Protein AF-A0A7T8GT40-F1 (afdb_monomer)

Nearest PDB structures (foldseek):
  5aon-assembly4_D  TM=6.246E-01  e=5.118E+00  Trypanosoma brucei
  6s6r-assembly1_A  TM=5.858E-01  e=7.150E+00  Trypanosoma brucei brucei

Structure (mmCIF, N/CA/C/O backbone):
data_AF-A0A7T8GT40-F1
#
_entry.id   AF-A0A7T8GT40-F1
#
loop_
_atom_sit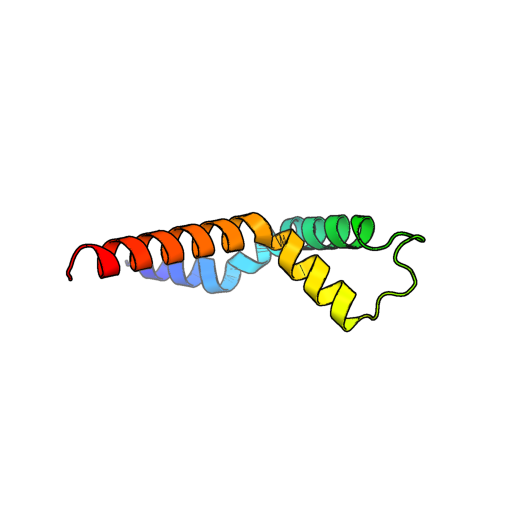e.group_PDB
_atom_site.id
_atom_site.type_symbol
_atom_site.label_atom_id
_atom_site.label_alt_id
_atom_site.label_comp_id
_atom_site.label_asym_id
_atom_site.label_entity_id
_atom_site.label_seq_id
_atom_site.pdbx_PDB_ins_code
_atom_site.Cartn_x
_atom_site.Cartn_y
_atom_site.Cartn_z
_atom_site.occupancy
_atom_site.B_iso_or_equiv
_atom_site.auth_seq_id
_atom_site.auth_comp_id
_atom_site.auth_asym_id
_atom_site.auth_atom_id
_atom_site.pdbx_PDB_model_num
ATOM 1 N N . MET A 1 1 ? -37.276 -5.674 -8.036 1.00 54.69 1 MET A N 1
ATOM 2 C CA . MET A 1 1 ? -36.134 -5.048 -8.743 1.00 54.69 1 MET A CA 1
ATOM 3 C C . MET A 1 1 ? -35.029 -4.916 -7.716 1.00 54.69 1 MET A C 1
ATOM 5 O O . MET A 1 1 ? -35.094 -4.053 -6.849 1.00 54.69 1 MET A O 1
ATOM 9 N N . ASP A 1 2 ? -34.117 -5.882 -7.716 1.00 78.12 2 ASP A N 1
ATOM 10 C CA . ASP A 1 2 ? -33.307 -6.214 -6.543 1.00 78.12 2 ASP A CA 1
ATOM 11 C C . ASP A 1 2 ? -32.098 -5.284 -6.445 1.00 78.12 2 ASP A C 1
ATOM 13 O O . ASP A 1 2 ? -31.152 -5.392 -7.223 1.00 78.12 2 ASP A O 1
ATOM 17 N N . ARG A 1 3 ? -32.122 -4.368 -5.472 1.00 85.75 3 ARG A N 1
ATOM 18 C CA . ARG A 1 3 ? -31.004 -3.474 -5.118 1.00 85.75 3 ARG A CA 1
ATOM 19 C C . ARG A 1 3 ? -29.671 -4.226 -4.997 1.00 85.75 3 ARG A C 1
ATOM 21 O O . ARG A 1 3 ? -28.647 -3.739 -5.462 1.00 85.75 3 ARG A O 1
ATOM 28 N N . GLU A 1 4 ? -29.719 -5.432 -4.440 1.00 88.56 4 GLU A N 1
ATOM 29 C CA . GLU A 1 4 ? -28.603 -6.379 -4.330 1.00 88.56 4 GLU A CA 1
ATOM 30 C C . GLU A 1 4 ? -27.924 -6.652 -5.683 1.00 88.56 4 GLU A C 1
ATOM 32 O O . GLU A 1 4 ? -26.699 -6.593 -5.801 1.00 88.56 4 GLU A O 1
ATOM 37 N N . LYS A 1 5 ? -28.712 -6.868 -6.747 1.00 89.31 5 LYS A N 1
ATOM 38 C CA . LYS A 1 5 ? -28.181 -7.125 -8.093 1.00 89.31 5 LYS A CA 1
ATOM 39 C C . LYS A 1 5 ? -27.449 -5.904 -8.634 1.00 89.31 5 LYS A C 1
ATOM 41 O O . LYS A 1 5 ? -26.348 -6.051 -9.158 1.00 89.31 5 LYS A O 1
ATOM 46 N N . TRP A 1 6 ? -27.997 -4.706 -8.442 1.00 86.56 6 TRP A N 1
ATOM 47 C CA . TRP A 1 6 ? -27.346 -3.463 -8.864 1.00 86.56 6 TRP A CA 1
ATOM 48 C C . TRP A 1 6 ? -26.046 -3.193 -8.113 1.00 86.56 6 TRP 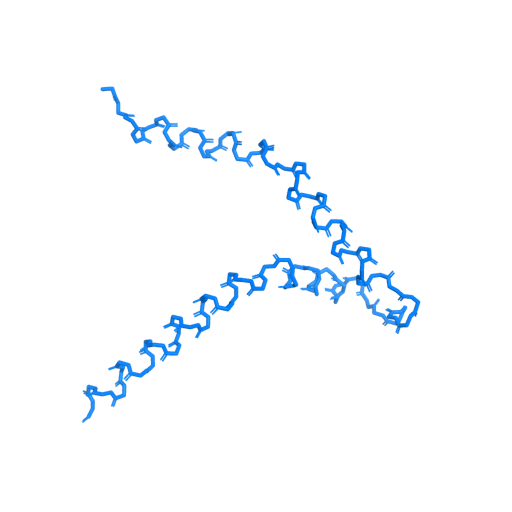A C 1
ATOM 50 O O . TRP A 1 6 ? -25.061 -2.819 -8.743 1.00 86.56 6 TRP A O 1
ATOM 60 N N . ILE A 1 7 ? -26.007 -3.446 -6.803 1.00 86.44 7 ILE A N 1
ATOM 61 C CA . ILE A 1 7 ? -24.782 -3.319 -6.004 1.00 86.44 7 ILE A CA 1
ATOM 62 C C . ILE A 1 7 ? -23.731 -4.325 -6.480 1.00 86.44 7 ILE A C 1
ATOM 64 O O . ILE A 1 7 ? -22.582 -3.946 -6.688 1.00 86.44 7 ILE A O 1
ATOM 68 N N . SER A 1 8 ? -24.114 -5.579 -6.732 1.00 86.31 8 SER A N 1
ATOM 69 C CA . SER A 1 8 ? -23.180 -6.594 -7.236 1.00 86.31 8 SER A CA 1
ATOM 70 C C . SER A 1 8 ? -22.607 -6.233 -8.614 1.00 86.31 8 SER A C 1
ATOM 72 O O . SER A 1 8 ? -21.408 -6.384 -8.843 1.00 86.31 8 SER A O 1
ATOM 74 N N . LEU A 1 9 ? -23.431 -5.679 -9.512 1.00 87.19 9 LEU A N 1
ATOM 75 C CA . LEU A 1 9 ? -23.002 -5.203 -10.828 1.00 87.19 9 LEU A CA 1
ATOM 76 C C . LEU A 1 9 ? -22.089 -3.975 -10.693 1.00 87.19 9 LEU A C 1
ATOM 78 O O . LEU A 1 9 ? -21.050 -3.890 -11.346 1.00 87.19 9 LEU A O 1
ATOM 82 N N . PHE A 1 10 ? -22.445 -3.042 -9.809 1.00 78.38 10 PHE A N 1
ATOM 83 C CA . PHE A 1 10 ? -21.648 -1.856 -9.519 1.00 78.38 10 PHE A CA 1
ATOM 84 C C . PHE A 1 10 ? -20.269 -2.241 -8.973 1.00 78.38 10 PHE A C 1
ATOM 86 O O . PHE A 1 10 ? -19.261 -1.797 -9.511 1.00 78.38 10 PHE A O 1
ATOM 93 N N . ILE A 1 11 ? -20.199 -3.150 -8.001 1.00 79.62 11 ILE A N 1
ATOM 94 C CA . ILE A 1 11 ? -18.929 -3.660 -7.471 1.00 79.62 11 ILE A CA 1
ATOM 95 C C . ILE A 1 11 ? -18.157 -4.451 -8.541 1.00 79.62 11 ILE A C 1
ATOM 97 O O . ILE A 1 11 ? -16.933 -4.387 -8.613 1.00 79.62 11 ILE A O 1
ATOM 101 N N . LYS A 1 12 ? -18.824 -5.186 -9.428 1.00 80.81 12 LYS A N 1
ATOM 102 C CA . LYS A 1 12 ? -18.118 -5.952 -10.462 1.00 80.81 12 LYS A CA 1
ATOM 103 C C . LYS A 1 12 ? -17.468 -5.062 -11.526 1.00 80.81 12 LYS A C 1
ATOM 105 O O . LYS A 1 12 ? -16.356 -5.354 -11.953 1.00 80.81 12 LYS A O 1
ATOM 110 N N . TYR A 1 13 ? -18.152 -4.002 -11.956 1.00 78.44 13 TYR A N 1
ATOM 111 C CA . TYR A 1 13 ? -17.741 -3.217 -13.127 1.00 78.44 13 TYR A CA 1
ATOM 112 C C . TYR A 1 13 ? -17.238 -1.805 -12.796 1.00 78.44 13 TYR A C 1
ATOM 114 O O . TYR A 1 13 ? -16.344 -1.308 -13.473 1.00 78.44 13 TYR A O 1
ATOM 122 N N . ASN A 1 14 ? -17.760 -1.159 -11.751 1.00 65.31 14 ASN A N 1
ATOM 123 C CA . ASN A 1 14 ? -17.402 0.219 -11.384 1.00 65.31 14 ASN A CA 1
ATOM 124 C C . ASN A 1 14 ? -16.302 0.301 -10.319 1.00 65.31 14 ASN A C 1
ATOM 126 O O . ASN A 1 14 ? -15.761 1.379 -10.092 1.00 65.31 14 ASN A O 1
ATOM 130 N N . THR A 1 15 ? -15.884 -0.813 -9.712 1.00 59.97 15 THR A N 1
ATOM 131 C CA . THR A 1 15 ? -14.726 -0.834 -8.789 1.00 59.97 15 THR A CA 1
ATOM 132 C C . THR A 1 15 ? -13.397 -0.561 -9.500 1.00 59.97 15 THR A C 1
ATOM 134 O O . THR A 1 15 ? -12.396 -0.287 -8.848 1.00 59.97 15 THR A O 1
ATOM 137 N N . ALA A 1 16 ? -13.379 -0.532 -10.835 1.00 55.34 16 ALA A N 1
ATOM 138 C CA . ALA A 1 16 ? -12.258 0.009 -11.599 1.00 55.34 16 ALA A CA 1
ATOM 139 C C . ALA A 1 16 ? -12.225 1.556 -11.641 1.00 55.34 16 ALA A C 1
ATOM 141 O O . ALA A 1 16 ? -11.195 2.122 -11.991 1.00 55.34 16 ALA A O 1
ATOM 142 N N . LEU A 1 17 ? -13.289 2.275 -11.260 1.00 51.84 17 LEU A N 1
ATOM 143 C CA . LEU A 1 17 ? -13.296 3.748 -11.218 1.00 51.84 17 LEU A CA 1
ATOM 144 C C . LEU A 1 17 ? -12.462 4.371 -10.078 1.00 51.84 17 LEU A C 1
ATOM 146 O O . LEU A 1 17 ? -11.866 5.418 -10.320 1.00 51.84 17 LEU A O 1
ATOM 150 N N . PRO A 1 18 ? -12.276 3.755 -8.891 1.00 54.44 18 PRO A N 1
ATOM 151 C CA . PRO A 1 18 ? -11.214 4.166 -7.970 1.00 54.44 18 PRO A CA 1
ATOM 152 C C . PRO A 1 18 ? -9.804 3.754 -8.430 1.00 54.44 18 PRO A C 1
ATOM 154 O O . PRO A 1 18 ? -8.857 3.988 -7.676 1.00 54.44 18 PRO A O 1
ATOM 157 N N . SER A 1 19 ? -9.624 3.147 -9.619 1.00 55.44 19 SER A N 1
ATOM 158 C CA . SER A 1 19 ? -8.305 2.652 -10.043 1.00 55.44 19 SER A CA 1
ATOM 159 C C . SER A 1 19 ? -7.264 3.755 -10.043 1.00 55.44 19 SER A C 1
ATOM 161 O O . SER A 1 19 ? -6.179 3.509 -9.546 1.00 55.44 19 SER A O 1
ATOM 163 N N . PHE A 1 20 ? -7.588 4.977 -10.468 1.00 67.75 20 PHE A N 1
ATOM 164 C CA . PHE A 1 20 ? -6.588 6.042 -10.506 1.00 67.75 20 PHE A CA 1
ATOM 165 C C . PHE A 1 20 ? -6.114 6.448 -9.111 1.00 67.75 20 PHE A C 1
ATOM 167 O O . PHE A 1 20 ? -4.933 6.325 -8.831 1.00 67.75 20 PHE A O 1
ATOM 174 N N . ALA A 1 21 ? -7.011 6.808 -8.191 1.00 78.69 21 ALA A N 1
ATOM 175 C CA . ALA A 1 21 ? -6.608 7.221 -6.843 1.00 78.69 21 ALA A CA 1
ATOM 176 C C . ALA A 1 21 ? -5.914 6.088 -6.057 1.00 78.69 21 ALA A C 1
ATOM 178 O O . ALA A 1 21 ? -4.955 6.317 -5.316 1.00 78.69 21 ALA A O 1
ATOM 179 N N . ALA A 1 22 ? -6.373 4.841 -6.215 1.00 78.06 22 ALA A N 1
ATOM 180 C CA . ALA A 1 22 ? -5.739 3.692 -5.574 1.00 78.06 22 ALA A CA 1
ATOM 181 C C . ALA A 1 22 ? -4.350 3.397 -6.165 1.00 78.06 22 ALA A C 1
ATOM 183 O O . ALA A 1 22 ? -3.414 3.122 -5.410 1.00 78.06 22 ALA A O 1
ATOM 184 N N . VAL A 1 23 ? -4.209 3.492 -7.489 1.00 82.06 23 VAL A N 1
ATOM 185 C CA . VAL A 1 23 ? -2.947 3.299 -8.212 1.00 82.06 23 VAL A CA 1
ATOM 186 C C . VAL A 1 23 ? -1.980 4.455 -7.946 1.00 82.06 23 VAL A C 1
ATOM 188 O O . VAL A 1 23 ? -0.814 4.205 -7.667 1.00 82.06 23 VAL A O 1
ATOM 191 N N . GLU A 1 24 ? -2.440 5.703 -7.912 1.00 88.00 24 GLU A N 1
ATOM 192 C CA . GLU A 1 24 ? -1.651 6.879 -7.523 1.00 88.00 24 GLU A CA 1
ATOM 193 C C . GLU A 1 24 ? -1.120 6.742 -6.096 1.00 88.00 24 GLU A C 1
ATOM 195 O O . GLU A 1 24 ? 0.066 6.957 -5.849 1.00 88.00 24 GLU A O 1
ATOM 200 N N . ARG A 1 25 ? -1.960 6.297 -5.152 1.00 88.56 25 ARG A N 1
ATOM 201 C CA . ARG A 1 25 ? -1.524 5.998 -3.782 1.00 88.56 25 ARG A CA 1
ATOM 202 C C . ARG A 1 25 ? -0.485 4.873 -3.749 1.00 88.56 25 ARG A C 1
ATOM 204 O O . ARG A 1 25 ? 0.472 4.951 -2.973 1.00 88.56 25 ARG A O 1
ATOM 211 N N . MET A 1 26 ? -0.642 3.848 -4.589 1.00 89.38 26 MET A N 1
ATOM 212 C CA . MET A 1 26 ? 0.346 2.775 -4.733 1.00 89.38 26 MET A CA 1
ATOM 213 C C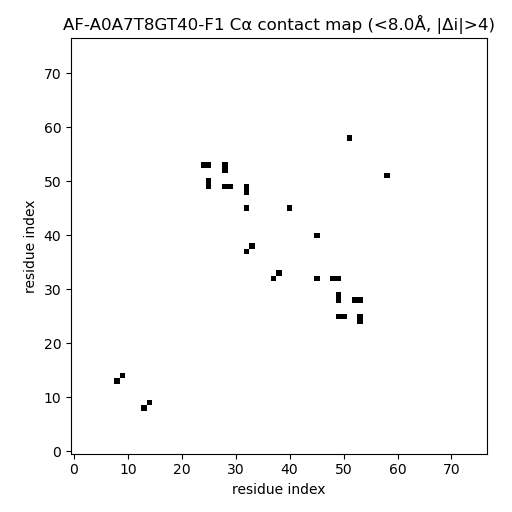 . MET A 1 26 ? 1.677 3.319 -5.270 1.00 89.38 26 MET A C 1
ATOM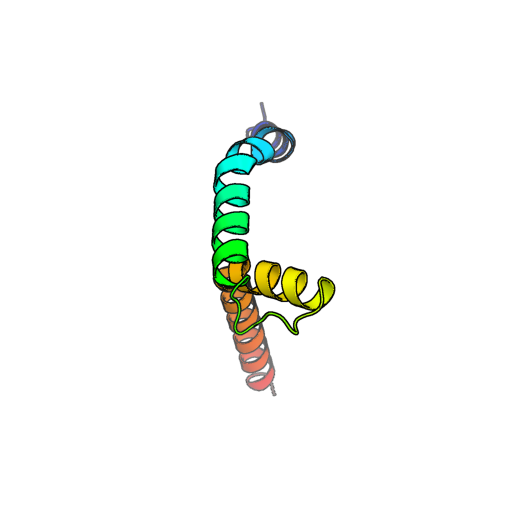 215 O O . MET A 1 26 ? 2.715 3.048 -4.671 1.00 89.38 26 MET A O 1
ATOM 219 N N . PHE A 1 27 ? 1.662 4.131 -6.330 1.00 91.75 27 PHE A N 1
ATOM 220 C CA . PHE A 1 27 ? 2.865 4.737 -6.908 1.00 91.75 27 PHE A CA 1
ATOM 221 C C . PHE A 1 27 ? 3.533 5.748 -5.975 1.00 91.75 27 PHE A C 1
ATOM 223 O O . PHE A 1 27 ? 4.756 5.768 -5.879 1.00 91.75 27 PHE A O 1
ATOM 230 N N . SER A 1 28 ? 2.761 6.536 -5.225 1.00 93.06 28 SER A N 1
ATOM 231 C CA . SER A 1 28 ? 3.298 7.417 -4.184 1.00 93.06 28 SER A CA 1
ATOM 232 C C . SER A 1 28 ? 4.012 6.606 -3.096 1.00 93.06 28 SER A C 1
ATOM 234 O O . SER A 1 28 ? 5.150 6.910 -2.732 1.00 93.06 28 SER A O 1
ATOM 236 N N . THR A 1 29 ? 3.401 5.504 -2.646 1.00 93.50 29 THR A N 1
ATOM 237 C CA . THR A 1 29 ? 4.027 4.577 -1.689 1.00 93.50 29 THR A CA 1
ATOM 238 C C . THR A 1 29 ? 5.292 3.943 -2.269 1.00 93.50 29 THR A C 1
ATOM 240 O O . THR A 1 29 ? 6.307 3.849 -1.580 1.00 93.50 29 THR A O 1
ATOM 243 N N . ALA A 1 30 ? 5.254 3.537 -3.538 1.00 93.75 30 ALA A N 1
ATOM 244 C CA . ALA A 1 30 ? 6.389 2.974 -4.259 1.00 93.75 30 ALA A CA 1
ATOM 245 C C . ALA A 1 30 ? 7.550 3.974 -4.369 1.00 93.75 30 ALA A C 1
ATOM 247 O O . ALA A 1 30 ? 8.688 3.604 -4.091 1.00 93.75 30 ALA A O 1
ATOM 248 N N . GLY A 1 31 ? 7.269 5.244 -4.673 1.00 93.88 31 GLY A N 1
ATOM 249 C CA . GLY A 1 31 ? 8.265 6.316 -4.694 1.00 93.88 31 GLY A CA 1
ATOM 250 C C . GLY A 1 31 ? 8.910 6.556 -3.327 1.00 93.88 31 GLY A C 1
ATOM 251 O O . GLY A 1 31 ? 10.121 6.739 -3.236 1.00 93.88 31 GLY A O 1
ATOM 252 N N . ASP A 1 32 ? 8.139 6.469 -2.241 1.00 92.56 32 ASP A N 1
ATOM 253 C CA . ASP A 1 32 ? 8.687 6.572 -0.884 1.00 92.56 32 ASP A CA 1
ATOM 254 C C . ASP A 1 32 ? 9.580 5.372 -0.503 1.00 92.56 32 ASP A C 1
ATOM 256 O O . ASP A 1 32 ? 10.553 5.512 0.245 1.00 92.56 32 ASP A O 1
ATOM 260 N N . VAL A 1 33 ? 9.273 4.179 -1.021 1.00 93.62 33 VAL A N 1
ATOM 261 C CA . VAL A 1 33 ? 10.099 2.976 -0.834 1.00 93.62 33 VAL A CA 1
ATOM 262 C C . VAL A 1 33 ? 11.359 3.019 -1.711 1.00 93.62 33 VAL A C 1
ATOM 264 O O . VAL A 1 33 ? 12.424 2.580 -1.266 1.00 93.62 33 VAL A O 1
ATOM 267 N N . LEU A 1 34 ? 11.269 3.570 -2.923 1.00 93.62 34 LEU A N 1
ATOM 268 C CA . LEU A 1 34 ? 12.356 3.658 -3.896 1.00 93.62 34 LEU A CA 1
ATOM 269 C C . LEU A 1 34 ? 13.312 4.816 -3.563 1.00 93.62 34 LEU A C 1
ATOM 271 O O . LEU A 1 34 ? 13.314 5.869 -4.194 1.00 93.62 34 LEU A O 1
ATOM 275 N N . ARG A 1 35 ? 14.150 4.621 -2.541 1.00 92.25 35 ARG A N 1
ATOM 276 C CA . ARG A 1 35 ? 15.165 5.593 -2.098 1.00 92.25 35 ARG A CA 1
ATOM 277 C C . ARG A 1 35 ? 16.581 5.041 -2.298 1.00 92.25 35 ARG A C 1
ATOM 279 O O . ARG A 1 35 ? 16.767 3.837 -2.122 1.00 92.25 35 ARG A O 1
ATOM 286 N N . PRO A 1 36 ? 17.610 5.888 -2.514 1.00 90.94 36 PRO A N 1
ATOM 287 C CA . PRO A 1 36 ? 18.997 5.435 -2.703 1.00 90.94 36 PRO A CA 1
ATOM 288 C C . PRO A 1 36 ? 19.518 4.519 -1.585 1.00 90.94 36 PRO A C 1
ATOM 290 O O . PRO A 1 36 ? 20.201 3.535 -1.838 1.00 90.94 36 PRO A O 1
ATOM 293 N N . LYS A 1 37 ? 19.109 4.769 -0.333 1.00 91.69 37 LYS A N 1
ATOM 294 C CA . LYS A 1 37 ? 19.464 3.937 0.833 1.00 91.69 37 LYS A CA 1
ATOM 295 C C . LYS A 1 37 ? 18.922 2.497 0.758 1.00 91.69 37 LYS A C 1
ATOM 297 O O . LYS A 1 37 ? 19.354 1.637 1.516 1.00 91.69 37 LYS A O 1
ATOM 302 N N . ARG A 1 38 ? 17.959 2.235 -0.127 1.00 89.31 38 ARG A N 1
ATOM 303 C CA . ARG A 1 38 ? 17.314 0.935 -0.352 1.00 89.31 38 ARG A CA 1
ATOM 304 C C . ARG A 1 38 ? 17.670 0.336 -1.722 1.00 89.31 38 ARG A C 1
ATOM 306 O O . ARG A 1 38 ? 16.995 -0.586 -2.162 1.00 89.31 38 ARG A O 1
ATOM 313 N N . ALA A 1 39 ? 18.735 0.819 -2.368 1.00 86.69 39 ALA A N 1
ATOM 314 C CA . ALA A 1 39 ? 19.159 0.369 -3.698 1.00 86.69 39 ALA A CA 1
ATOM 315 C C . ALA A 1 39 ? 19.569 -1.117 -3.773 1.00 86.69 39 ALA A C 1
ATOM 317 O O . ALA A 1 39 ? 19.570 -1.689 -4.854 1.00 86.69 39 ALA A O 1
ATOM 318 N N . SER A 1 40 ? 19.883 -1.764 -2.644 1.00 92.56 40 SER A N 1
ATOM 319 C CA . SER A 1 40 ? 20.202 -3.201 -2.587 1.00 92.56 40 SER A CA 1
ATOM 320 C C . SER A 1 40 ? 18.972 -4.121 -2.527 1.00 92.56 40 SER A C 1
ATOM 322 O O . SER A 1 40 ? 19.115 -5.335 -2.380 1.00 92.56 40 SER A O 1
ATOM 324 N N . MET A 1 41 ? 17.754 -3.573 -2.590 1.00 94.19 41 MET A N 1
ATOM 325 C CA . MET A 1 41 ? 16.520 -4.355 -2.531 1.00 94.19 41 MET A CA 1
ATOM 326 C C . MET A 1 41 ? 16.187 -4.976 -3.892 1.00 94.19 41 MET A C 1
ATOM 328 O O . MET A 1 41 ? 16.205 -4.296 -4.911 1.00 94.19 41 MET A O 1
ATOM 332 N N . THR A 1 42 ? 15.836 -6.263 -3.901 1.00 95.06 42 THR A N 1
ATOM 333 C CA . THR A 1 42 ? 15.350 -6.956 -5.104 1.00 95.06 42 THR A CA 1
ATOM 334 C C . THR A 1 42 ? 13.922 -6.527 -5.463 1.00 95.06 42 THR A C 1
ATOM 336 O O . THR A 1 42 ? 13.169 -6.116 -4.575 1.00 95.06 42 THR A O 1
ATOM 339 N N . SER A 1 43 ? 13.521 -6.681 -6.735 1.00 93.94 43 SER A N 1
ATOM 340 C CA . SER A 1 43 ? 12.157 -6.346 -7.201 1.00 93.94 43 SER A CA 1
ATOM 341 C C . SER A 1 43 ? 11.079 -7.034 -6.364 1.00 93.94 43 SER A C 1
ATOM 343 O O . SER A 1 43 ? 10.202 -6.374 -5.817 1.00 93.94 43 SER A O 1
ATOM 345 N N . ASP A 1 44 ? 11.221 -8.340 -6.122 1.00 96.56 44 ASP A N 1
ATOM 346 C CA . ASP A 1 44 ? 10.267 -9.116 -5.324 1.00 96.56 44 ASP A CA 1
ATOM 347 C C . ASP A 1 44 ? 10.063 -8.552 -3.915 1.00 96.56 44 ASP A C 1
ATOM 349 O O . ASP A 1 44 ? 8.954 -8.550 -3.377 1.00 96.56 44 ASP A O 1
ATOM 353 N N . ARG A 1 45 ? 11.144 -8.095 -3.270 1.00 95.56 45 ARG A N 1
ATOM 354 C CA . ARG A 1 45 ? 11.068 -7.505 -1.927 1.00 95.56 45 ARG A CA 1
ATOM 355 C C . ARG A 1 45 ? 10.469 -6.108 -1.974 1.00 95.56 45 ARG A C 1
ATOM 357 O O . ARG A 1 45 ? 9.726 -5.752 -1.061 1.00 95.56 45 ARG A O 1
ATOM 364 N N . PHE A 1 46 ? 10.768 -5.347 -3.021 1.00 95.31 46 PHE A N 1
ATOM 365 C CA . PHE A 1 46 ? 10.180 -4.038 -3.255 1.00 95.31 46 PHE A CA 1
ATOM 366 C C . PHE A 1 46 ? 8.660 -4.139 -3.413 1.00 95.31 46 PHE A C 1
ATOM 368 O O . PHE A 1 46 ? 7.928 -3.492 -2.666 1.00 95.31 46 PHE A O 1
ATOM 375 N N . GLU A 1 47 ? 8.181 -5.015 -4.295 1.00 94.81 47 GLU A N 1
ATOM 376 C CA . GLU A 1 47 ? 6.753 -5.226 -4.553 1.00 94.81 47 GLU A CA 1
ATOM 377 C C . GLU A 1 47 ? 6.010 -5.695 -3.297 1.00 94.81 47 GLU A C 1
ATOM 379 O O . GLU A 1 47 ? 4.987 -5.114 -2.924 1.00 94.81 47 GLU A O 1
ATOM 384 N N . LYS A 1 48 ? 6.565 -6.674 -2.567 1.00 94.81 48 LYS A N 1
ATOM 385 C CA . LYS A 1 48 ? 5.996 -7.141 -1.290 1.00 94.81 48 LYS A CA 1
ATOM 386 C C . LYS A 1 48 ? 5.924 -6.027 -0.247 1.00 94.81 48 LYS A C 1
ATOM 388 O O . LYS A 1 48 ? 4.938 -5.933 0.487 1.00 94.81 48 LYS A O 1
ATOM 393 N N . LEU A 1 49 ? 6.947 -5.176 -0.169 1.00 94.69 49 LEU A N 1
ATOM 394 C CA . LEU A 1 49 ? 6.981 -4.063 0.776 1.00 94.69 49 LEU A CA 1
ATOM 395 C C . LEU A 1 49 ? 5.948 -2.990 0.417 1.00 94.69 49 LEU A C 1
ATOM 397 O O . LEU A 1 49 ? 5.233 -2.526 1.304 1.00 94.69 49 LEU A O 1
ATOM 401 N N . VAL A 1 50 ? 5.833 -2.625 -0.862 1.00 94.38 50 VAL A N 1
ATOM 402 C CA . VAL A 1 50 ? 4.815 -1.681 -1.348 1.00 94.38 50 VAL A CA 1
ATOM 403 C C . VAL A 1 50 ? 3.413 -2.221 -1.072 1.00 94.38 50 VAL A C 1
ATOM 405 O O . VAL A 1 50 ? 2.590 -1.506 -0.497 1.00 94.38 50 VAL A O 1
ATOM 408 N N . PHE A 1 51 ? 3.164 -3.495 -1.383 1.00 92.75 51 PHE A N 1
ATOM 409 C CA . PHE A 1 51 ? 1.890 -4.160 -1.118 1.00 92.75 51 PHE A CA 1
ATOM 410 C C . PHE A 1 51 ? 1.534 -4.158 0.374 1.00 92.75 51 PHE A C 1
ATOM 412 O O . PHE A 1 51 ? 0.429 -3.771 0.752 1.00 92.75 51 PHE A O 1
ATOM 419 N N . THR A 1 52 ? 2.478 -4.534 1.238 1.00 93.25 52 THR A N 1
ATOM 420 C CA . THR A 1 52 ? 2.245 -4.588 2.690 1.00 93.25 52 THR A CA 1
ATOM 421 C C . THR A 1 52 ? 2.013 -3.190 3.265 1.00 93.25 52 THR A C 1
ATOM 423 O O . THR A 1 52 ? 1.099 -2.987 4.062 1.00 93.25 52 THR A O 1
ATOM 426 N N . LYS A 1 53 ? 2.798 -2.195 2.830 1.00 92.56 53 LYS A N 1
ATOM 427 C CA . LYS A 1 53 ? 2.688 -0.813 3.314 1.00 92.56 53 LYS A CA 1
ATOM 428 C C . LYS A 1 53 ? 1.382 -0.150 2.869 1.00 92.56 53 LYS A C 1
ATOM 430 O O . LYS A 1 53 ? 0.738 0.507 3.682 1.00 92.56 53 LYS A O 1
ATOM 435 N N . GLY A 1 54 ? 0.956 -0.374 1.625 1.00 90.31 54 GLY A N 1
ATOM 436 C CA . GLY A 1 54 ? -0.312 0.141 1.099 1.00 90.31 54 GLY A CA 1
ATOM 437 C C . GLY A 1 54 ? -1.555 -0.448 1.779 1.00 90.31 54 GLY A C 1
ATOM 438 O O . GLY A 1 54 ? -2.600 0.198 1.803 1.00 90.31 54 GLY A O 1
ATOM 439 N N . ASN A 1 55 ? -1.432 -1.639 2.376 1.00 91.00 55 ASN A N 1
ATOM 440 C CA . ASN A 1 55 ? -2.534 -2.373 3.004 1.00 91.00 55 ASN A CA 1
ATOM 441 C C . ASN A 1 55 ? -2.407 -2.491 4.533 1.00 91.00 55 ASN A C 1
ATOM 443 O O . ASN A 1 55 ? -3.094 -3.304 5.149 1.00 91.00 55 ASN A O 1
ATOM 447 N N . MET A 1 56 ? -1.564 -1.674 5.170 1.00 90.19 56 MET A N 1
ATOM 448 C CA . MET A 1 56 ? -1.257 -1.791 6.601 1.00 90.19 56 MET A CA 1
ATOM 449 C C . MET A 1 56 ? -2.499 -1.715 7.502 1.00 90.19 56 MET A C 1
ATOM 451 O O . MET A 1 56 ? -2.590 -2.449 8.479 1.00 90.19 56 MET A O 1
ATOM 455 N N . GLN A 1 57 ? -3.487 -0.889 7.146 1.00 87.69 57 GLN A N 1
ATOM 456 C CA . GLN A 1 57 ? -4.753 -0.781 7.884 1.00 87.69 57 GLN A CA 1
ATOM 457 C C . GLN A 1 57 ? -5.572 -2.080 7.846 1.00 87.69 57 GLN A C 1
ATOM 459 O O . GLN A 1 57 ? -6.179 -2.462 8.845 1.00 87.69 57 GLN A O 1
ATOM 464 N N . LEU A 1 58 ? -5.577 -2.771 6.701 1.00 89.50 58 LEU A N 1
ATOM 465 C CA . LEU A 1 58 ? -6.254 -4.059 6.550 1.00 89.50 58 LEU A CA 1
ATOM 466 C C . LEU A 1 58 ? -5.513 -5.144 7.329 1.00 89.50 58 LEU A C 1
ATOM 468 O O . LEU A 1 58 ? -6.146 -5.929 8.028 1.00 89.50 58 LEU A O 1
ATOM 472 N N . LEU A 1 59 ? -4.179 -5.144 7.255 1.00 88.81 59 LEU A N 1
ATOM 473 C CA . LEU A 1 59 ? -3.335 -6.074 8.001 1.00 88.81 59 LEU A CA 1
ATOM 474 C C . LEU A 1 59 ? -3.565 -5.936 9.514 1.00 88.81 59 LEU A C 1
ATOM 476 O O . LEU A 1 59 ? -3.783 -6.918 10.211 1.00 88.81 59 LEU A O 1
ATOM 480 N N . ASP A 1 60 ? -3.593 -4.702 10.011 1.00 91.81 60 ASP A N 1
ATOM 481 C CA . ASP A 1 60 ? -3.826 -4.388 11.420 1.00 91.81 60 ASP A CA 1
ATOM 482 C C . ASP A 1 60 ? -5.245 -4.784 11.874 1.00 91.81 60 ASP A C 1
ATOM 484 O O . ASP A 1 60 ? -5.444 -5.295 12.977 1.00 91.81 60 ASP A O 1
ATOM 488 N N . ALA A 1 61 ? -6.252 -4.634 11.006 1.00 92.19 61 ALA A N 1
ATOM 489 C CA . ALA A 1 61 ? -7.599 -5.133 11.273 1.00 92.19 61 ALA A CA 1
ATOM 490 C C . ALA A 1 61 ? -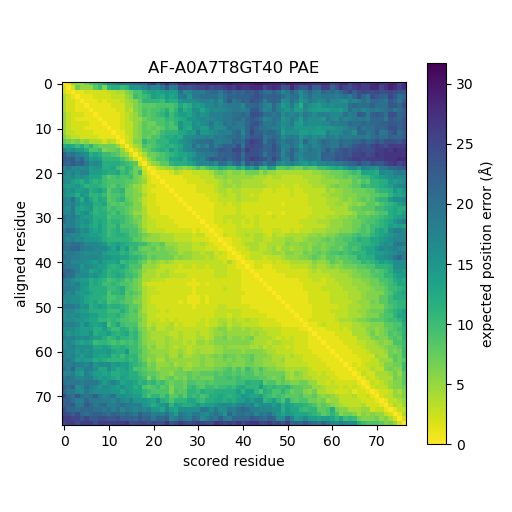7.653 -6.670 11.362 1.00 92.19 61 ALA A C 1
ATOM 492 O O . ALA A 1 61 ? -8.322 -7.200 12.250 1.00 92.19 61 ALA A O 1
ATOM 493 N N . VAL A 1 62 ? -6.946 -7.384 10.479 1.00 90.81 62 VAL A N 1
ATOM 494 C CA . VAL A 1 62 ? -6.849 -8.855 10.505 1.00 90.81 62 VAL A CA 1
ATOM 495 C C . VAL A 1 62 ? -6.154 -9.326 11.782 1.00 90.81 62 VAL A C 1
ATOM 497 O O . VAL A 1 62 ? -6.734 -10.111 12.526 1.00 90.81 62 VAL A O 1
ATOM 500 N N . LEU A 1 63 ? -4.997 -8.752 12.118 1.00 90.44 63 LEU A N 1
ATOM 501 C CA . LEU A 1 63 ? -4.240 -9.100 13.326 1.00 90.44 63 LEU A CA 1
ATOM 502 C C . LEU A 1 63 ? -5.022 -8.828 14.620 1.00 90.44 63 LEU A C 1
ATOM 504 O O . LEU A 1 63 ? -4.857 -9.520 15.625 1.00 90.44 63 LEU A O 1
ATOM 508 N N . ARG A 1 64 ? -5.882 -7.801 14.643 1.00 91.38 64 ARG A N 1
ATOM 509 C CA . ARG A 1 64 ? -6.794 -7.577 15.779 1.00 91.38 64 ARG A CA 1
ATOM 510 C C . ARG A 1 64 ? -7.873 -8.652 15.881 1.00 91.38 64 ARG A C 1
ATOM 512 O O . ARG A 1 64 ? -8.205 -9.047 16.994 1.00 91.38 64 ARG A O 1
ATOM 519 N N . ARG A 1 65 ? -8.417 -9.116 14.753 1.00 90.62 65 ARG A N 1
ATOM 520 C CA . ARG A 1 65 ? -9.420 -10.194 14.731 1.00 90.62 65 ARG A CA 1
ATOM 521 C C . ARG A 1 65 ? -8.821 -11.522 15.181 1.00 90.62 65 ARG A C 1
ATOM 523 O O . ARG A 1 65 ? -9.431 -12.194 16.003 1.00 90.62 65 ARG A O 1
ATOM 530 N N . GLU A 1 66 ? -7.622 -11.851 14.707 1.00 90.50 66 GLU A N 1
ATOM 531 C CA . GLU A 1 66 ? -6.906 -13.071 15.097 1.00 90.50 66 GLU A CA 1
ATOM 532 C C . GLU A 1 66 ? -6.648 -13.102 16.607 1.00 90.50 66 GLU A C 1
ATOM 534 O O . GLU A 1 66 ? -7.083 -14.040 17.273 1.00 90.50 66 GLU A O 1
ATOM 539 N N . ARG A 1 67 ? -6.096 -12.020 17.177 1.00 90.19 67 ARG A N 1
ATOM 5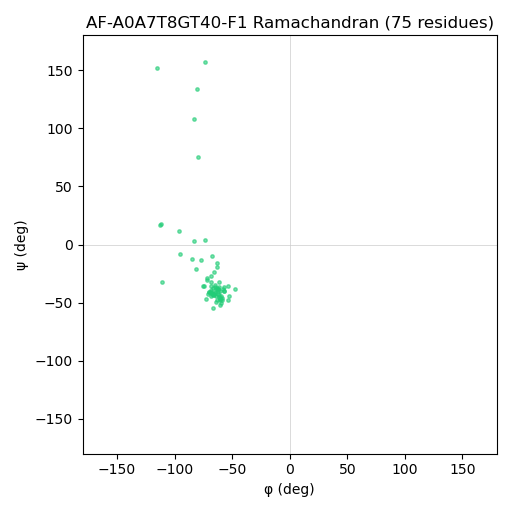40 C CA . ARG A 1 67 ? -5.884 -11.907 18.633 1.00 90.19 67 ARG A CA 1
ATOM 541 C C . ARG A 1 67 ? -7.167 -12.043 19.449 1.00 90.19 67 ARG A C 1
ATOM 543 O O . ARG A 1 67 ? -7.158 -12.656 20.511 1.00 90.19 67 ARG A O 1
ATOM 550 N N . LYS A 1 68 ? -8.280 -11.484 18.964 1.00 82.44 68 LYS A N 1
ATOM 551 C CA . LYS A 1 68 ? -9.576 -11.614 19.641 1.00 82.44 68 LYS A CA 1
ATOM 552 C C . LYS A 1 68 ? -10.059 -13.071 19.645 1.00 82.44 68 LYS A C 1
ATOM 554 O O . LYS A 1 68 ? -10.477 -13.563 20.683 1.00 82.44 68 LYS A O 1
ATOM 559 N N . SER A 1 69 ? -9.921 -13.768 18.516 1.00 80.06 69 SER A N 1
ATOM 560 C CA . SER A 1 69 ? -10.302 -15.182 18.385 1.00 80.06 69 SER A CA 1
ATOM 561 C C . SER A 1 69 ? -9.416 -16.148 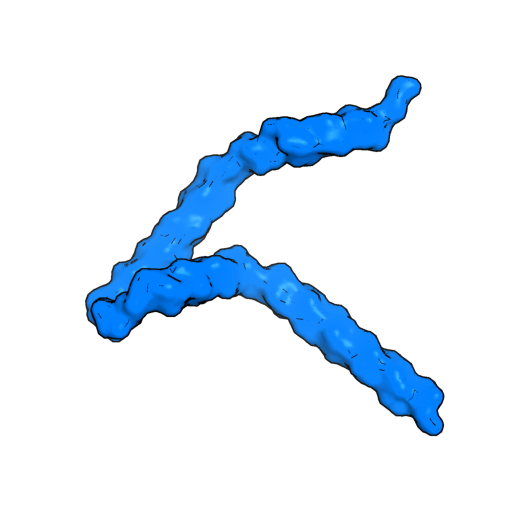19.181 1.00 80.06 69 SER A C 1
ATOM 563 O O . SER A 1 69 ? -9.850 -17.245 19.517 1.00 80.06 69 SER A O 1
ATOM 565 N N . GLU A 1 70 ? -8.155 -15.794 19.442 1.00 84.44 70 GLU A N 1
ATOM 566 C CA . GLU A 1 70 ? -7.269 -16.560 20.330 1.00 84.44 70 GLU A CA 1
ATOM 567 C C . GLU A 1 70 ? -7.676 -16.382 21.789 1.00 84.44 70 GLU A C 1
ATOM 569 O O . GLU A 1 70 ? -7.858 -17.373 22.486 1.00 84.44 70 GLU A O 1
ATOM 574 N N . SER A 1 71 ? -7.927 -15.140 22.211 1.00 76.12 71 SER A N 1
ATOM 575 C CA . SER A 1 71 ? -8.387 -14.850 23.571 1.00 76.12 71 SER A CA 1
ATOM 576 C C . SER A 1 71 ? -9.731 -15.507 23.897 1.00 76.12 71 SER A C 1
ATOM 578 O O . SER A 1 71 ? -9.912 -15.943 25.025 1.00 76.12 71 SER A O 1
ATOM 580 N N . GLU A 1 72 ? -10.660 -15.58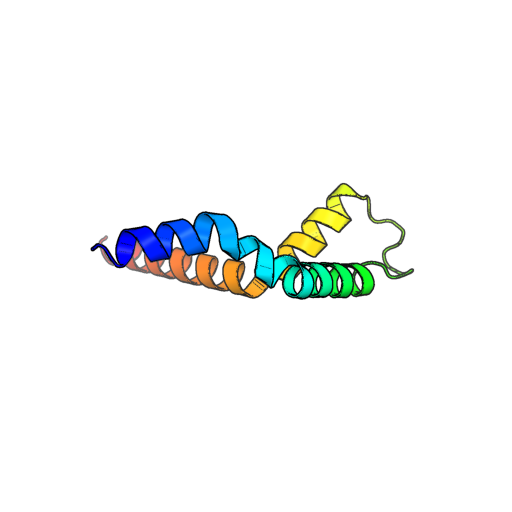5 22.937 1.00 79.75 72 GLU A N 1
ATOM 581 C CA . GLU A 1 72 ? -11.955 -16.265 23.111 1.00 79.75 72 GLU A CA 1
ATOM 582 C C . GLU A 1 72 ? -11.785 -17.792 23.253 1.00 79.75 72 GLU A C 1
ATOM 584 O O . GLU A 1 72 ? -12.473 -18.417 24.053 1.00 79.75 72 GLU A O 1
ATOM 589 N N . ARG A 1 73 ? -10.819 -18.395 22.542 1.00 75.44 73 ARG A N 1
ATOM 590 C CA . ARG A 1 73 ? -10.502 -19.831 22.656 1.00 75.44 73 ARG A CA 1
ATOM 591 C C . ARG A 1 73 ? -9.813 -20.197 23.971 1.00 75.44 73 ARG A C 1
ATOM 593 O O . ARG A 1 73 ? -9.944 -21.329 24.418 1.00 75.44 73 ARG A O 1
ATOM 600 N N . GLU A 1 74 ? -9.068 -19.270 24.562 1.00 72.44 74 GLU A N 1
ATOM 601 C CA . GLU A 1 74 ? -8.332 -19.485 25.813 1.00 72.44 74 GLU A CA 1
ATOM 602 C C . GLU A 1 74 ? -9.225 -19.329 27.056 1.00 72.44 74 GLU A C 1
ATOM 604 O O . GLU A 1 74 ? -8.916 -19.879 28.105 1.00 72.44 74 GLU A O 1
ATOM 609 N N . THR A 1 75 ? -10.361 -18.629 26.938 1.00 70.50 75 THR A N 1
ATOM 610 C CA . THR A 1 75 ? -11.364 -18.492 28.012 1.00 70.50 75 THR A CA 1
ATOM 611 C C . THR A 1 75 ? -12.382 -19.635 28.089 1.00 70.50 75 THR A C 1
ATOM 613 O O . THR A 1 75 ? -13.109 -19.714 29.074 1.00 70.50 75 THR A O 1
ATOM 616 N N . ASP A 1 76 ? -12.441 -20.496 27.068 1.00 60.78 76 ASP A N 1
ATOM 617 C CA . ASP A 1 76 ? -13.344 -21.657 26.983 1.00 60.78 76 ASP A CA 1
ATOM 618 C C . ASP A 1 76 ? -12.676 -22.987 27.431 1.00 60.78 76 ASP A C 1
ATOM 620 O O . ASP A 1 76 ? -13.236 -24.066 27.213 1.00 60.78 76 ASP A O 1
ATOM 624 N N . VAL A 1 77 ? -11.487 -22.925 28.057 1.00 58.03 77 VAL A N 1
ATOM 625 C CA . VAL A 1 77 ? -10.744 -24.058 28.662 1.00 58.03 77 VAL A CA 1
ATOM 626 C C . VAL A 1 77 ? -10.674 -23.889 30.176 1.00 58.03 77 VAL A C 1
ATOM 628 O O . VAL A 1 77 ? -10.897 -24.900 30.881 1.00 58.03 77 VAL A O 1
#

Mean predicted aligned error: 9.69 Å

pLDDT: mean 84.38, std 11.74, range [51.84, 96.56]

Secondary structure (DSSP, 8-state):
--HHHHHHHHHHHTTTTTHHHHHHHHHHHHHHH--GGGTT--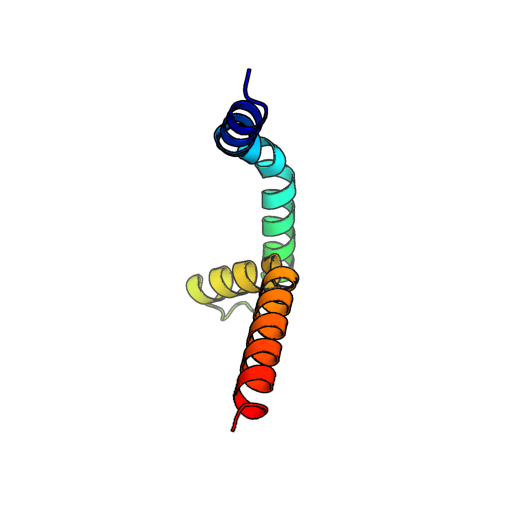HHHHHHHHHHHHTHHHHHHHHHHHHHHHHHHHTT-

Solvent-accessible surface area (backbone atoms only — not comparable to full-atom values): 4550 Å² total; per-residue (Å²): 135,62,66,68,57,55,52,52,51,42,57,71,64,51,60,62,70,55,41,60,66,56,48,50,52,48,51,54,47,39,54,71,60,67,39,81,95,49,68,88,61,52,70,71,58,48,54,53,47,39,55,50,63,77,38,42,71,58,52,52,53,49,56,51,51,51,55,50,58,49,56,58,59,64,74,77,113

Radius of gyration: 18.95 Å; Cα contacts (8 Å, |Δi|>4): 17; chains: 1; bounding box: 56×32×42 Å

Organism: Caligus rogercresseyi (NCBI:txid217165)

Foldseek 3Di:
DDPVVVVVVCVVPVVCVCVVVLVVLLVVLLVVCPDPVCVPDDPVRSVVVSVCVSCVVVVVVVVVVVVVVVVVVVVVD

Sequence (77 aa):
MDREKWISLFIKYNTALPSFAAVERMFSTAGDVLRPKRASMTSDRFEKLVFTKGNMQLLDAVLRRERKSESERETDV

InterPro domains:
  IPR008906 HAT, C-terminal dimerisation domain [PF05699] (19-56)
  IPR012337 Ribonuclease H-like superfamily [SSF53098] (16-57)